Protein AF-A0A819H8A2-F1 (afdb_monomer)

Mean predicted aligned error: 10.06 Å

pLDDT: mean 72.21, std 18.1, range [33.22, 92.5]

Structure (mmCIF, N/CA/C/O backbone):
data_AF-A0A819H8A2-F1
#
_entry.id   AF-A0A819H8A2-F1
#
loop_
_atom_site.group_PDB
_atom_site.id
_atom_site.type_symbol
_atom_site.label_atom_id
_atom_site.label_alt_id
_atom_site.label_comp_id
_atom_site.label_asym_id
_atom_site.label_entity_id
_atom_site.label_seq_id
_atom_site.pdbx_PDB_ins_code
_atom_site.Cartn_x
_atom_site.Cartn_y
_atom_site.Cartn_z
_atom_site.occupancy
_atom_site.B_iso_or_equiv
_atom_site.auth_seq_id
_atom_site.auth_comp_id
_atom_site.auth_asym_id
_atom_site.auth_atom_id
_atom_site.pdbx_PDB_model_num
ATOM 1 N N . MET A 1 1 ? -18.952 3.437 -13.872 1.00 36.19 1 MET A N 1
ATOM 2 C CA . MET A 1 1 ? -19.061 2.165 -13.128 1.00 36.19 1 MET A CA 1
ATOM 3 C C . MET A 1 1 ? -18.105 2.301 -11.954 1.00 36.19 1 MET A C 1
ATOM 5 O O . MET A 1 1 ? -17.001 2.758 -12.198 1.00 36.19 1 MET A O 1
ATOM 9 N N . LEU A 1 2 ? -18.530 2.091 -10.704 1.00 39.44 2 LEU A N 1
ATOM 10 C CA . LEU A 1 2 ? -17.626 2.246 -9.553 1.00 39.44 2 LEU A CA 1
ATOM 11 C C . LEU A 1 2 ? -16.618 1.093 -9.588 1.00 39.44 2 LEU A C 1
ATOM 13 O O . LEU A 1 2 ? -16.990 -0.062 -9.397 1.00 39.44 2 LEU A O 1
ATOM 17 N N . SER A 1 3 ? -15.374 1.399 -9.935 1.00 50.72 3 SER A N 1
ATOM 18 C CA . SER A 1 3 ? -14.307 0.417 -10.092 1.00 50.72 3 SER A CA 1
ATOM 19 C C . SER A 1 3 ? -13.826 -0.006 -8.700 1.00 50.72 3 SER A C 1
ATOM 21 O O . SER A 1 3 ? -13.261 0.792 -7.955 1.00 50.72 3 SER A O 1
ATOM 23 N N . TYR A 1 4 ? -14.117 -1.249 -8.312 1.00 59.97 4 TYR A N 1
ATOM 24 C CA . TYR A 1 4 ? -13.691 -1.808 -7.028 1.00 59.97 4 TYR A CA 1
ATOM 25 C C . TYR A 1 4 ? -12.221 -2.237 -7.101 1.00 59.97 4 TYR A C 1
ATOM 27 O O . TYR A 1 4 ? -11.850 -3.059 -7.938 1.00 59.97 4 TYR A O 1
ATOM 35 N N . SER A 1 5 ? -11.391 -1.718 -6.200 1.00 68.69 5 SER A N 1
ATOM 36 C CA . SER A 1 5 ? -10.002 -2.129 -6.036 1.00 68.69 5 SER A CA 1
ATOM 37 C C . SER A 1 5 ? -9.934 -3.543 -5.471 1.00 68.69 5 SER A C 1
ATOM 39 O O . SER A 1 5 ? -10.601 -3.882 -4.487 1.00 68.69 5 SER A O 1
ATOM 41 N N . ARG A 1 6 ? -9.085 -4.368 -6.084 1.00 80.94 6 ARG A N 1
ATOM 42 C CA . ARG A 1 6 ? -8.766 -5.717 -5.597 1.00 80.94 6 ARG A CA 1
ATOM 43 C C . ARG A 1 6 ? -7.680 -5.711 -4.525 1.00 80.94 6 ARG A C 1
ATOM 45 O O . ARG A 1 6 ? -7.508 -6.724 -3.853 1.00 80.94 6 ARG A O 1
ATOM 52 N N . SER A 1 7 ? -6.986 -4.588 -4.358 1.00 82.81 7 SER A N 1
ATOM 53 C CA . SER A 1 7 ? -5.939 -4.443 -3.359 1.00 82.81 7 SER A CA 1
ATOM 54 C C . SER A 1 7 ? -6.514 -4.316 -1.960 1.00 82.81 7 SER A C 1
ATOM 56 O O . SER A 1 7 ? -7.534 -3.658 -1.733 1.00 82.81 7 SER A O 1
ATOM 58 N N . THR A 1 8 ? -5.840 -4.959 -1.016 1.00 88.19 8 THR A N 1
ATOM 59 C CA . THR A 1 8 ? -6.306 -5.116 0.358 1.00 88.19 8 THR A CA 1
ATOM 60 C C . THR A 1 8 ? -5.300 -4.604 1.375 1.00 88.19 8 THR A C 1
ATOM 62 O O . THR A 1 8 ? -4.091 -4.695 1.180 1.00 88.19 8 THR A O 1
ATOM 65 N N . VAL A 1 9 ? -5.806 -4.116 2.502 1.00 89.75 9 VAL A N 1
ATOM 66 C CA . VAL A 1 9 ? -5.025 -3.820 3.710 1.00 89.75 9 VAL A CA 1
ATOM 67 C C . VAL A 1 9 ? -5.441 -4.768 4.825 1.00 89.75 9 VAL A C 1
ATOM 69 O O . VAL A 1 9 ? -6.516 -5.366 4.770 1.00 89.75 9 VAL A O 1
ATOM 72 N N . VAL A 1 10 ? -4.627 -4.857 5.872 1.00 92.00 10 VAL A N 1
ATOM 73 C CA . VAL A 1 10 ? -5.008 -5.513 7.129 1.00 92.00 10 VAL A CA 1
ATOM 74 C C . VAL A 1 10 ? -5.401 -4.438 8.138 1.00 92.00 10 VAL A C 1
ATOM 76 O O . VAL A 1 10 ? -4.590 -3.562 8.436 1.00 92.00 10 VAL A O 1
ATOM 79 N N . THR A 1 11 ? -6.629 -4.488 8.651 1.00 91.12 11 THR A N 1
ATOM 80 C CA . THR A 1 11 ? -7.107 -3.579 9.704 1.00 91.12 11 THR A CA 1
ATOM 81 C C . THR A 1 11 ? -6.665 -4.050 11.090 1.00 91.12 11 THR A C 1
ATOM 83 O O . THR A 1 11 ? -6.255 -5.198 11.258 1.00 91.12 11 THR A O 1
ATOM 86 N N . GLU A 1 12 ? -6.771 -3.193 12.108 1.00 92.50 12 GLU A N 1
ATOM 87 C CA . GLU A 1 12 ? -6.391 -3.519 13.496 1.00 92.50 12 GLU A CA 1
ATOM 88 C C . GLU A 1 12 ? -7.106 -4.737 14.094 1.00 92.50 12 GLU A C 1
ATOM 90 O O . GLU A 1 12 ? -6.556 -5.414 14.959 1.00 92.50 12 GLU A O 1
ATOM 95 N N . ASN A 1 13 ? -8.283 -5.077 13.566 1.00 89.75 13 ASN A N 1
ATOM 96 C CA . ASN A 1 13 ? -9.035 -6.274 13.943 1.00 89.75 13 ASN A CA 1
ATOM 97 C C . ASN A 1 13 ? -8.547 -7.545 13.217 1.00 89.75 13 ASN A C 1
ATOM 99 O O . ASN A 1 13 ? -9.178 -8.596 13.312 1.00 89.75 13 ASN A O 1
ATOM 103 N N . GLY A 1 14 ? -7.460 -7.456 12.444 1.00 86.00 14 GLY A N 1
ATOM 104 C CA . GLY A 1 14 ? -6.911 -8.547 11.636 1.00 86.00 14 GLY A CA 1
ATOM 105 C C . GLY A 1 14 ? -7.699 -8.843 10.356 1.00 86.00 14 GLY A C 1
ATOM 106 O O . GLY A 1 14 ? -7.414 -9.827 9.672 1.00 86.00 14 GLY A O 1
ATOM 107 N N . VAL A 1 15 ? -8.688 -8.013 10.010 1.00 90.69 15 VAL A N 1
ATOM 108 C CA . VAL A 1 15 ? -9.536 -8.213 8.829 1.00 90.69 15 VAL A CA 1
ATOM 109 C C . VAL A 1 15 ? -8.823 -7.686 7.589 1.00 90.69 15 VAL A C 1
ATOM 111 O O . VAL A 1 15 ? -8.335 -6.556 7.575 1.00 90.69 15 VAL A O 1
ATOM 114 N N . LYS A 1 16 ? -8.802 -8.486 6.519 1.00 90.56 16 LYS A N 1
ATOM 115 C CA . LYS A 1 16 ? -8.404 -8.002 5.195 1.00 90.56 16 LYS A CA 1
ATOM 116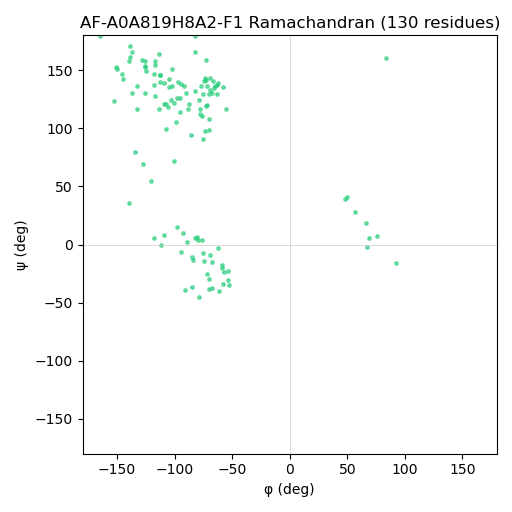 C C . LYS A 1 16 ? -9.554 -7.223 4.565 1.00 90.56 16 LYS A C 1
ATOM 118 O O . LYS A 1 16 ? -10.606 -7.803 4.304 1.00 90.56 16 LYS A O 1
ATOM 123 N N . LYS A 1 17 ? -9.355 -5.929 4.317 1.00 87.19 17 LYS A N 1
ATOM 124 C CA . LYS A 1 17 ? -10.358 -5.034 3.719 1.00 87.19 17 LYS A CA 1
ATOM 125 C C . LYS A 1 17 ? -9.842 -4.500 2.386 1.00 87.19 17 LYS A C 1
ATOM 127 O O . LYS A 1 17 ? -8.668 -4.153 2.288 1.00 87.19 17 LYS A O 1
ATOM 132 N N . SER A 1 18 ? -10.697 -4.450 1.364 1.00 85.50 18 SER A N 1
ATOM 133 C CA . SER A 1 18 ? -10.348 -3.809 0.086 1.00 85.50 18 SER A CA 1
ATOM 134 C C . SER A 1 18 ? -10.234 -2.298 0.270 1.00 85.50 18 SER A C 1
ATOM 136 O O . SER A 1 18 ? -11.032 -1.710 1.004 1.00 85.50 18 SER A O 1
ATOM 138 N N . LEU A 1 19 ? -9.281 -1.678 -0.433 1.00 79.81 19 LEU A N 1
ATOM 139 C CA . LEU A 1 19 ? -9.082 -0.225 -0.428 1.00 79.81 19 LEU A CA 1
ATOM 140 C C . LEU A 1 19 ? -10.362 0.552 -0.770 1.00 79.81 19 LEU A C 1
ATOM 142 O O . LEU A 1 19 ? -10.560 1.642 -0.247 1.00 79.81 19 LEU A O 1
ATOM 146 N N . SER A 1 20 ? -11.258 -0.019 -1.583 1.00 75.38 20 SER A N 1
ATOM 147 C CA . SER A 1 20 ? -12.531 0.615 -1.954 1.00 75.38 20 SER A CA 1
ATOM 148 C C . SER A 1 20 ? -13.528 0.768 -0.814 1.00 75.38 20 SER A C 1
ATOM 150 O O . SER A 1 20 ? -14.501 1.499 -0.970 1.00 75.38 20 SER A O 1
ATOM 152 N N . TYR A 1 21 ? -13.315 0.063 0.293 1.00 82.88 21 TYR A N 1
ATOM 153 C CA . TYR A 1 21 ? -14.219 0.062 1.437 1.00 82.88 21 TYR A CA 1
ATOM 154 C C . TYR A 1 21 ? -13.559 0.596 2.705 1.00 82.88 21 TYR A C 1
ATOM 156 O O . TYR A 1 21 ? -14.161 0.488 3.764 1.00 82.88 21 TYR A O 1
ATOM 164 N N . ILE A 1 22 ? -12.325 1.100 2.644 1.00 82.56 22 ILE A N 1
ATOM 165 C CA . ILE A 1 22 ? -11.658 1.672 3.818 1.00 82.56 22 ILE A CA 1
ATOM 166 C C . ILE A 1 22 ? -12.208 3.065 4.097 1.00 82.56 22 ILE A C 1
ATOM 168 O O . ILE A 1 22 ? -12.316 3.883 3.185 1.00 82.56 22 ILE A O 1
ATOM 172 N N . ASP A 1 23 ? -12.469 3.337 5.372 1.00 82.00 23 ASP A N 1
ATOM 173 C CA . ASP A 1 23 ? -12.928 4.640 5.841 1.00 82.00 23 ASP A CA 1
ATOM 174 C C . ASP A 1 23 ? -11.779 5.436 6.484 1.00 82.00 23 ASP A C 1
ATOM 176 O O . ASP A 1 23 ? -10.845 4.872 7.065 1.00 82.00 23 ASP A O 1
ATOM 180 N N . ILE A 1 24 ? -11.852 6.769 6.406 1.00 76.94 24 ILE A N 1
ATOM 181 C CA . ILE A 1 24 ? -10.963 7.660 7.168 1.00 76.94 24 ILE A CA 1
ATOM 182 C C . ILE A 1 24 ? -11.127 7.350 8.664 1.00 76.94 24 ILE A C 1
ATOM 184 O O . ILE A 1 24 ? -12.238 7.180 9.165 1.00 76.94 24 ILE A O 1
ATOM 188 N N . GLY A 1 25 ? -10.007 7.266 9.375 1.00 80.56 25 GLY A N 1
ATOM 189 C CA . GLY A 1 25 ? -9.922 6.867 10.776 1.00 80.56 25 GLY A CA 1
ATOM 190 C C . GLY A 1 25 ? -9.692 5.369 10.990 1.00 80.56 25 GLY A C 1
ATOM 191 O O . GLY A 1 25 ? -9.260 4.989 12.080 1.00 80.56 25 GLY A O 1
ATOM 192 N N . GLU A 1 26 ? -9.900 4.509 9.983 1.00 88.31 26 GLU A N 1
ATOM 193 C CA . GLU A 1 26 ? -9.621 3.076 10.131 1.00 88.31 26 GLU A CA 1
ATOM 194 C C . GLU A 1 26 ? -8.129 2.803 10.283 1.00 88.31 26 GLU A C 1
ATOM 196 O O . GLU A 1 26 ? -7.301 3.254 9.494 1.00 88.31 26 GLU A O 1
ATOM 201 N N . ARG A 1 27 ? -7.774 2.012 11.294 1.00 91.19 27 ARG A N 1
ATOM 202 C CA . ARG A 1 27 ? -6.383 1.703 11.621 1.00 91.19 27 ARG A CA 1
ATOM 203 C C . ARG A 1 27 ? -5.905 0.499 10.826 1.00 91.19 27 ARG A C 1
ATOM 205 O O . ARG A 1 27 ? -6.464 -0.590 10.943 1.00 91.19 27 ARG A O 1
ATOM 212 N N . VAL A 1 28 ? -4.855 0.699 10.034 1.00 90.50 28 VAL A N 1
ATOM 213 C CA . VAL A 1 28 ? -4.283 -0.304 9.126 1.00 90.50 28 VAL A CA 1
ATOM 214 C C . VAL A 1 28 ? -2.856 -0.658 9.519 1.00 90.50 28 VAL A C 1
ATOM 216 O O . VAL A 1 28 ? -2.169 0.124 10.177 1.00 90.50 28 VAL A O 1
ATOM 219 N N . LEU A 1 29 ? -2.427 -1.860 9.144 1.00 89.69 29 LEU A N 1
ATOM 220 C CA . LEU A 1 29 ? -1.095 -2.372 9.434 1.00 89.69 29 LEU A CA 1
ATOM 221 C C . LEU A 1 29 ? -0.033 -1.630 8.611 1.00 89.69 29 LEU A C 1
ATOM 223 O O . LEU A 1 29 ? -0.126 -1.541 7.384 1.00 89.69 29 LEU A O 1
ATOM 227 N N . VAL A 1 30 ? 1.006 -1.148 9.288 1.00 87.06 30 VAL A N 1
ATOM 228 C CA . VAL A 1 30 ? 2.146 -0.449 8.681 1.00 87.06 30 VAL A CA 1
ATOM 229 C C . VAL A 1 30 ? 3.465 -0.882 9.324 1.00 87.06 30 VAL A C 1
ATOM 231 O O . VAL A 1 30 ? 3.477 -1.550 10.361 1.00 87.06 30 VAL A O 1
ATOM 234 N N . ILE A 1 31 ? 4.585 -0.463 8.729 1.00 81.75 31 ILE A N 1
ATOM 235 C CA . ILE A 1 31 ? 5.922 -0.587 9.320 1.00 81.75 31 ILE A CA 1
ATOM 236 C C . ILE A 1 31 ? 6.400 0.811 9.715 1.00 81.75 31 ILE A C 1
ATOM 238 O O . ILE A 1 31 ? 6.498 1.701 8.873 1.00 81.75 31 ILE A O 1
ATOM 242 N N . ASN A 1 32 ? 6.699 1.016 10.997 1.00 80.56 32 ASN A N 1
ATOM 243 C CA . ASN A 1 32 ? 7.182 2.306 11.488 1.00 80.56 32 ASN A CA 1
ATOM 244 C C . ASN A 1 32 ? 8.697 2.498 11.267 1.00 80.56 32 ASN A C 1
ATOM 246 O O . ASN A 1 32 ? 9.405 1.604 10.800 1.00 80.56 32 ASN A O 1
ATOM 250 N N . LYS A 1 33 ? 9.217 3.662 11.680 1.00 73.00 33 LYS A N 1
ATOM 251 C CA . LYS A 1 33 ? 10.646 4.026 11.579 1.00 73.00 33 LYS A CA 1
ATOM 252 C C . LYS A 1 33 ? 11.591 3.061 12.317 1.00 73.00 33 LYS A C 1
ATOM 254 O O . LYS A 1 33 ? 12.771 2.996 11.992 1.00 73.00 33 LYS A O 1
ATOM 259 N N . GLU A 1 34 ? 11.081 2.287 13.273 1.00 80.88 34 GLU A N 1
ATOM 260 C CA . GLU A 1 34 ? 11.832 1.277 14.030 1.00 80.88 34 GLU A CA 1
ATOM 261 C C . GLU A 1 34 ? 11.753 -0.129 13.399 1.00 80.88 34 GLU A C 1
ATOM 263 O O . GLU A 1 34 ? 12.162 -1.103 14.026 1.00 80.88 34 GLU A O 1
ATOM 268 N N . ASN A 1 35 ? 11.213 -0.260 12.178 1.00 78.69 35 ASN A N 1
ATOM 269 C CA . ASN A 1 35 ? 10.877 -1.536 11.529 1.00 78.69 35 ASN A CA 1
ATOM 270 C C . ASN A 1 35 ? 9.907 -2.417 12.341 1.00 78.69 35 ASN A C 1
ATOM 272 O O . ASN A 1 35 ? 9.918 -3.641 12.214 1.00 78.69 35 ASN A O 1
ATOM 276 N N . LYS A 1 36 ? 9.050 -1.816 13.171 1.00 84.62 36 LYS A N 1
ATOM 277 C CA . LYS A 1 36 ? 8.017 -2.539 13.919 1.00 84.62 36 LYS A CA 1
ATOM 278 C C . LYS A 1 36 ? 6.683 -2.471 13.192 1.00 84.62 36 LYS A C 1
ATOM 280 O O . LYS A 1 36 ? 6.298 -1.417 12.684 1.00 84.62 36 LYS A O 1
ATOM 285 N N . LEU A 1 37 ? 5.974 -3.596 13.197 1.00 88.44 37 LEU A N 1
ATOM 286 C CA . LEU A 1 37 ? 4.589 -3.671 12.751 1.00 88.44 37 LEU A CA 1
ATOM 287 C C . LEU A 1 37 ? 3.689 -2.978 13.773 1.00 88.44 37 LEU A C 1
ATOM 289 O O . LEU A 1 37 ? 3.657 -3.372 14.939 1.00 88.44 37 LEU A O 1
ATOM 293 N N . ILE A 1 38 ? 2.976 -1.946 13.334 1.00 91.00 38 ILE A N 1
ATOM 294 C CA . ILE A 1 38 ? 2.028 -1.193 14.161 1.00 91.00 38 ILE A CA 1
ATOM 295 C C . ILE A 1 38 ? 0.749 -0.899 13.375 1.00 91.00 38 ILE A C 1
ATOM 297 O O . ILE A 1 38 ? 0.725 -1.019 12.151 1.00 91.00 38 ILE A O 1
ATOM 301 N N . TYR A 1 39 ? -0.305 -0.496 14.085 1.00 91.19 39 TYR A N 1
ATOM 302 C CA . TYR A 1 39 ? -1.556 -0.038 13.484 1.00 91.19 39 TYR A CA 1
ATOM 303 C C . TYR A 1 39 ? -1.700 1.476 13.566 1.00 91.19 39 TYR A C 1
ATOM 305 O O . TYR A 1 39 ? -1.339 2.109 14.563 1.00 91.19 39 TYR A O 1
ATOM 313 N N . GLU A 1 40 ? -2.254 2.045 12.508 1.00 87.94 40 GLU A N 1
ATOM 314 C CA . GLU A 1 40 ? -2.085 3.449 12.180 1.00 87.94 40 GLU A CA 1
ATOM 315 C C . GLU A 1 40 ? -3.337 3.932 11.379 1.00 87.94 40 GLU A C 1
ATOM 317 O O . GLU A 1 40 ? -3.662 3.290 10.384 1.00 87.94 40 GLU A O 1
ATOM 322 N N . PRO A 1 41 ? -4.092 4.983 11.798 1.00 86.94 41 PRO A N 1
ATOM 323 C CA . PRO A 1 41 ? -5.416 5.352 11.222 1.00 86.94 41 PRO A CA 1
ATOM 324 C C . PRO A 1 41 ? -5.399 6.035 9.843 1.00 86.94 41 PRO A C 1
ATOM 326 O O . PRO A 1 41 ? -4.763 7.047 9.702 1.00 86.94 41 PRO A O 1
ATOM 329 N N . ILE A 1 42 ? -6.133 5.653 8.806 1.00 81.81 42 ILE A N 1
ATOM 330 C CA . ILE A 1 42 ? -6.136 6.459 7.560 1.00 81.81 42 ILE A CA 1
ATOM 331 C C . ILE A 1 42 ? -6.523 7.924 7.848 1.00 81.81 42 ILE A C 1
ATOM 333 O O . ILE A 1 42 ? -7.612 8.175 8.346 1.00 81.81 42 ILE A O 1
ATOM 337 N N . GLU A 1 43 ? -5.620 8.878 7.599 1.00 79.25 43 GLU A N 1
ATOM 338 C CA . GLU A 1 43 ? -5.844 10.292 7.962 1.00 79.25 43 GLU A CA 1
ATOM 339 C C . GLU A 1 43 ? -6.640 11.013 6.876 1.00 79.25 43 GLU A C 1
ATOM 341 O O . GLU A 1 43 ? -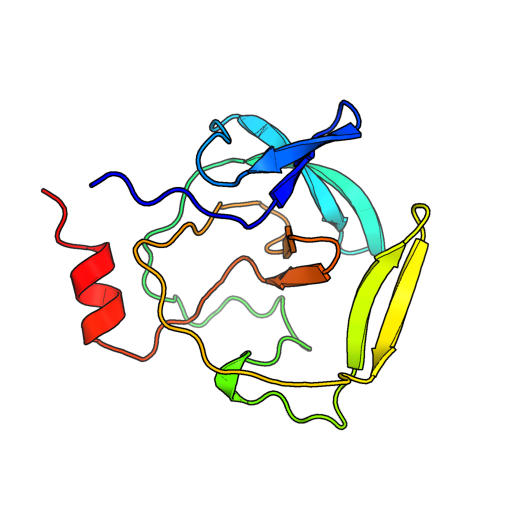7.466 11.870 7.163 1.00 79.25 43 GLU A O 1
ATOM 346 N N . ASP A 1 44 ? -6.380 10.657 5.619 1.00 68.12 44 ASP A N 1
ATOM 347 C CA . ASP A 1 44 ? -7.037 11.218 4.443 1.00 68.12 44 ASP A CA 1
ATOM 348 C C . ASP A 1 44 ? -6.767 10.311 3.229 1.00 68.12 44 ASP A C 1
ATOM 350 O O . ASP A 1 44 ? -6.025 9.334 3.331 1.00 68.12 44 ASP A O 1
ATOM 354 N N . PHE A 1 45 ? -7.296 10.642 2.056 1.00 66.88 45 PHE A N 1
ATOM 355 C CA . PHE A 1 45 ? -6.860 10.080 0.779 1.00 66.88 45 PHE A CA 1
ATOM 356 C C . PHE A 1 45 ? -6.218 11.188 -0.059 1.00 66.88 45 PHE A C 1
ATOM 358 O O . PHE A 1 45 ? -6.853 12.172 -0.429 1.00 66.88 45 PHE A O 1
ATOM 365 N N . ILE A 1 46 ? -4.928 11.042 -0.363 1.00 60.34 46 ILE A N 1
ATOM 366 C CA . ILE A 1 46 ? -4.181 12.038 -1.121 1.00 60.34 46 ILE A CA 1
ATOM 367 C C . ILE A 1 46 ? -4.595 12.055 -2.593 1.00 60.34 46 ILE A C 1
ATOM 369 O O . ILE A 1 46 ? -4.591 11.047 -3.302 1.00 60.34 46 ILE A O 1
ATOM 373 N N . HIS A 1 47 ? -4.746 13.279 -3.088 1.00 52.22 47 HIS A N 1
ATOM 374 C CA . HIS A 1 47 ? -4.658 13.664 -4.490 1.00 52.22 47 HIS A CA 1
ATOM 375 C C . HIS A 1 47 ? -3.653 14.825 -4.615 1.00 52.22 47 HIS A C 1
ATOM 377 O O . HIS A 1 47 ? -4.048 15.971 -4.807 1.00 52.22 47 HIS A O 1
ATOM 383 N N . LEU A 1 48 ? -2.345 14.584 -4.413 1.00 39.09 48 LEU A N 1
ATOM 384 C CA . LEU A 1 48 ? -1.364 15.674 -4.276 1.00 39.09 48 LEU A CA 1
ATOM 385 C C . LEU A 1 48 ? -0.087 15.536 -5.102 1.00 39.09 48 LEU A C 1
ATOM 387 O O . LEU A 1 48 ? 0.599 14.517 -5.159 1.00 39.09 48 LEU A O 1
ATOM 391 N N . LYS A 1 49 ? 0.232 16.696 -5.678 1.00 36.16 49 LYS A N 1
ATOM 392 C CA . LYS A 1 49 ? 1.496 17.130 -6.257 1.00 36.16 49 LYS A CA 1
ATOM 393 C C . LYS A 1 49 ? 2.569 17.219 -5.164 1.00 36.16 49 LYS A C 1
ATOM 395 O O . LYS A 1 49 ? 2.335 17.749 -4.084 1.00 36.16 49 LYS A O 1
ATOM 400 N N . ARG A 1 50 ? 3.758 16.717 -5.491 1.00 39.72 50 ARG A N 1
ATOM 401 C CA . ARG A 1 50 ? 4.934 16.605 -4.617 1.00 39.72 50 ARG A CA 1
ATOM 402 C C . ARG A 1 50 ? 5.458 17.966 -4.135 1.00 39.72 50 ARG A C 1
ATOM 404 O O . ARG A 1 50 ? 5.611 18.879 -4.945 1.00 39.72 50 ARG A O 1
ATOM 411 N N . ASN A 1 51 ? 5.846 18.043 -2.861 1.00 34.66 51 ASN A N 1
ATOM 412 C CA . ASN A 1 51 ? 6.812 19.025 -2.365 1.00 34.66 51 ASN A CA 1
ATOM 413 C C . ASN A 1 51 ? 8.172 18.324 -2.184 1.00 34.66 51 ASN A C 1
ATOM 415 O O . ASN A 1 51 ? 8.235 17.174 -1.758 1.00 34.66 51 ASN A O 1
ATOM 419 N N . ALA A 1 52 ? 9.261 18.962 -2.606 1.00 41.00 52 ALA A N 1
ATOM 420 C CA . ALA A 1 52 ? 10.541 18.301 -2.884 1.00 41.00 52 ALA A CA 1
ATOM 421 C C . ALA A 1 52 ? 11.399 17.976 -1.643 1.00 41.00 52 ALA A C 1
ATOM 423 O O . ALA A 1 52 ? 12.502 17.460 -1.806 1.00 41.00 52 ALA A O 1
ATOM 424 N N . ASN A 1 53 ? 10.899 18.239 -0.432 1.00 41.75 53 ASN A N 1
ATOM 425 C CA . ASN A 1 53 ? 11.693 18.213 0.800 1.00 41.75 53 ASN A CA 1
ATOM 426 C C . ASN A 1 53 ? 11.384 17.037 1.751 1.00 41.75 53 ASN A C 1
ATOM 428 O O . ASN A 1 53 ? 11.927 17.020 2.850 1.00 41.75 53 ASN A O 1
ATOM 432 N N . ASP A 1 54 ? 10.568 16.051 1.353 1.00 47.53 54 ASP A N 1
ATOM 433 C CA . ASP A 1 54 ? 10.409 14.807 2.128 1.00 47.53 54 ASP A CA 1
ATOM 434 C C . ASP A 1 54 ? 11.630 13.898 1.936 1.00 47.53 54 ASP A C 1
ATOM 436 O O . ASP A 1 54 ? 11.716 13.079 1.020 1.00 47.53 54 ASP A O 1
ATOM 440 N N . THR A 1 55 ? 12.613 14.071 2.811 1.00 44.59 55 THR A N 1
ATOM 441 C CA . THR A 1 55 ? 13.873 13.317 2.876 1.00 44.59 55 THR A CA 1
ATOM 442 C C . THR A 1 55 ? 13.745 11.949 3.570 1.00 44.59 55 THR A C 1
ATOM 444 O O . THR A 1 55 ? 14.752 11.276 3.783 1.00 44.59 55 THR A O 1
ATOM 447 N N . GLU A 1 56 ? 12.534 11.497 3.925 1.00 49.56 56 GLU A N 1
ATOM 448 C CA . GLU A 1 56 ? 12.321 10.338 4.819 1.00 49.56 56 GLU A CA 1
ATOM 449 C C . GLU A 1 56 ? 12.237 8.959 4.130 1.00 49.56 56 GLU A C 1
ATOM 451 O O . GLU A 1 56 ? 12.088 7.940 4.800 1.00 49.56 56 GLU A O 1
ATOM 456 N N . LEU A 1 57 ? 12.394 8.881 2.805 1.00 51.84 57 LEU A N 1
ATOM 457 C CA . LEU A 1 57 ? 12.279 7.637 2.028 1.00 51.84 57 LEU A CA 1
ATOM 458 C C . LEU A 1 57 ? 13.574 7.310 1.270 1.00 51.84 57 LEU A C 1
ATOM 460 O O . LEU A 1 57 ? 13.570 7.101 0.059 1.00 51.84 57 LEU A O 1
ATOM 464 N N . ASN A 1 58 ? 14.700 7.247 1.982 1.00 44.34 58 ASN A N 1
ATOM 465 C CA . ASN A 1 58 ? 16.029 7.061 1.377 1.00 44.34 58 ASN A CA 1
ATOM 466 C C . ASN A 1 58 ? 16.237 5.730 0.614 1.00 44.34 58 ASN A C 1
ATOM 468 O O . ASN A 1 58 ? 17.289 5.558 0.015 1.00 44.34 58 ASN A O 1
ATOM 472 N N . ASN A 1 59 ? 15.257 4.814 0.587 1.00 56.91 59 ASN A N 1
ATOM 473 C CA . ASN A 1 59 ? 15.316 3.543 -0.154 1.00 56.91 59 ASN A CA 1
ATOM 474 C C . ASN A 1 59 ? 13.982 3.172 -0.839 1.00 56.91 59 ASN A C 1
ATOM 476 O O . ASN A 1 59 ? 13.604 2.002 -0.871 1.00 56.91 59 ASN A O 1
ATOM 480 N N . VAL A 1 60 ? 13.224 4.147 -1.351 1.00 63.41 60 VAL A N 1
ATOM 481 C CA . VAL A 1 60 ? 12.022 3.860 -2.157 1.00 63.41 60 VAL A CA 1
ATOM 482 C C . VAL A 1 60 ? 12.366 3.884 -3.640 1.00 63.41 60 VAL A C 1
ATOM 484 O O . VAL A 1 60 ? 12.899 4.865 -4.158 1.00 63.41 60 VAL A O 1
ATOM 487 N N . ILE A 1 61 ? 12.030 2.797 -4.330 1.00 66.38 61 ILE A N 1
ATOM 488 C CA . ILE A 1 61 ? 12.171 2.664 -5.779 1.00 66.38 61 ILE A CA 1
ATOM 489 C C . ILE A 1 61 ? 10.777 2.789 -6.399 1.00 66.38 61 ILE A C 1
ATOM 491 O O . ILE A 1 61 ? 9.811 2.211 -5.904 1.00 66.38 61 ILE A O 1
ATOM 495 N N . PHE A 1 62 ? 10.657 3.559 -7.484 1.00 74.12 62 PHE A N 1
ATOM 496 C CA . PHE A 1 62 ? 9.413 3.600 -8.255 1.00 74.12 62 PHE A CA 1
ATOM 497 C C . PHE A 1 62 ? 9.119 2.226 -8.845 1.00 74.12 62 PHE A C 1
ATOM 499 O O . PHE A 1 62 ? 10.007 1.631 -9.447 1.00 74.12 62 PHE A O 1
ATOM 506 N N . ALA A 1 63 ? 7.862 1.782 -8.783 1.00 77.25 63 ALA A N 1
ATOM 507 C CA . ALA A 1 63 ? 7.447 0.513 -9.383 1.00 77.25 63 ALA A CA 1
ATOM 508 C C . ALA A 1 63 ? 7.851 0.396 -10.869 1.00 77.25 63 ALA A C 1
ATOM 510 O O . ALA A 1 63 ? 8.267 -0.666 -11.313 1.00 77.25 63 ALA A O 1
ATOM 511 N N . SER A 1 64 ? 7.836 1.508 -11.618 1.00 74.56 64 SER A N 1
ATOM 512 C CA . SER A 1 64 ? 8.263 1.559 -13.027 1.00 74.56 64 SER A CA 1
ATOM 513 C C . SER A 1 64 ? 9.769 1.381 -13.262 1.00 74.56 64 SER A C 1
ATOM 515 O O . SER A 1 64 ? 10.196 1.300 -14.410 1.00 74.56 64 SER A O 1
ATOM 517 N N . ARG A 1 65 ? 10.579 1.378 -12.200 1.00 77.56 65 ARG A N 1
ATOM 518 C CA . ARG A 1 65 ? 12.034 1.176 -12.239 1.00 77.56 65 ARG A CA 1
ATOM 519 C C . ARG A 1 65 ? 12.461 -0.150 -11.611 1.00 77.56 65 ARG A C 1
ATOM 521 O O . ARG A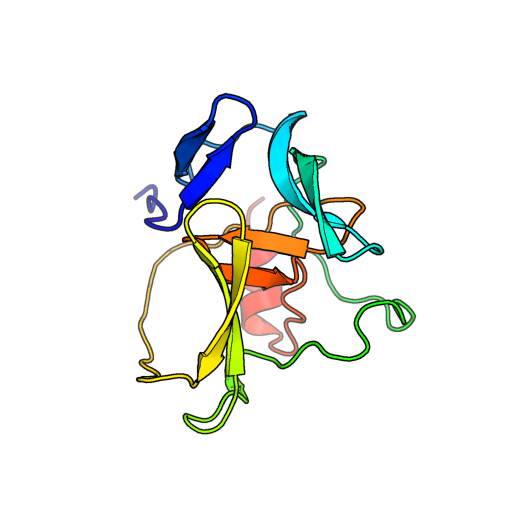 1 65 ? 13.662 -0.403 -11.555 1.00 77.56 65 ARG A O 1
ATOM 528 N N . LEU A 1 66 ? 11.510 -0.945 -11.118 1.00 82.06 66 LEU A N 1
ATOM 529 C CA . LEU A 1 66 ? 11.808 -2.255 -10.558 1.00 82.06 66 LEU A CA 1
ATOM 530 C C . LEU A 1 66 ? 12.312 -3.197 -11.652 1.00 82.06 66 LEU A C 1
ATOM 532 O O . LEU A 1 66 ? 11.791 -3.219 -12.767 1.00 82.06 66 LEU A O 1
ATOM 536 N N . HIS A 1 67 ? 13.299 -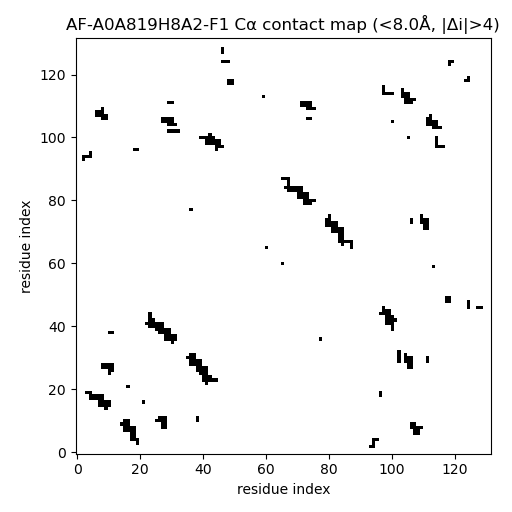4.002 -11.290 1.00 81.56 67 HIS A N 1
ATOM 537 C CA . HIS A 1 67 ? 13.808 -5.119 -12.068 1.0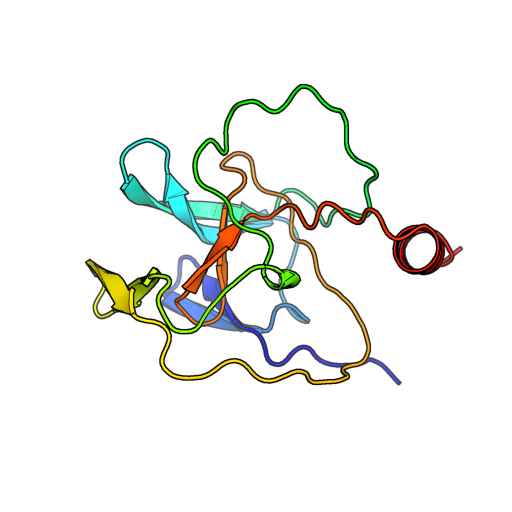0 81.56 67 HIS A CA 1
ATOM 538 C C . HIS A 1 67 ? 13.571 -6.422 -11.309 1.00 81.56 67 HIS A C 1
ATOM 540 O O . HIS A 1 67 ? 13.463 -6.439 -10.087 1.00 81.56 67 HIS A O 1
ATOM 546 N N . SER A 1 68 ? 13.551 -7.549 -12.020 1.00 81.94 68 SER A N 1
ATOM 547 C CA . SER A 1 68 ? 13.429 -8.874 -11.395 1.00 81.94 68 SER A CA 1
ATOM 548 C C . SER A 1 68 ? 14.554 -9.188 -10.401 1.00 81.94 68 SER A C 1
ATOM 550 O O . SER A 1 68 ? 14.414 -10.096 -9.594 1.00 81.94 68 SER A O 1
ATOM 552 N N . ASP A 1 69 ? 15.675 -8.464 -10.451 1.00 82.06 69 ASP A N 1
ATOM 553 C CA . ASP A 1 69 ? 16.777 -8.621 -9.499 1.00 82.06 69 ASP A CA 1
ATOM 554 C C . ASP A 1 69 ? 16.611 -7.828 -8.196 1.00 82.06 69 ASP A C 1
ATOM 556 O O . ASP A 1 69 ? 17.329 -8.081 -7.222 1.00 82.06 69 ASP A O 1
ATOM 560 N N . ASP A 1 70 ? 15.629 -6.930 -8.143 1.00 85.56 70 ASP A N 1
ATOM 561 C CA . ASP A 1 70 ? 15.313 -6.184 -6.935 1.00 85.56 70 ASP A CA 1
ATOM 562 C C . ASP A 1 70 ? 14.630 -7.075 -5.893 1.00 85.56 70 ASP A C 1
ATOM 564 O O . ASP A 1 70 ? 14.052 -8.126 -6.190 1.00 85.56 70 ASP A O 1
ATOM 568 N N . HIS A 1 71 ? 14.701 -6.631 -4.640 1.00 86.38 71 HIS A N 1
ATOM 569 C CA . HIS A 1 71 ? 14.050 -7.290 -3.515 1.00 86.38 71 HIS A CA 1
ATOM 570 C C . HIS A 1 71 ? 12.934 -6.408 -2.965 1.00 86.38 71 HIS A C 1
ATOM 572 O O . HIS A 1 71 ? 13.093 -5.193 -2.829 1.00 86.38 71 HIS A O 1
ATOM 578 N N . ILE A 1 72 ? 11.820 -7.032 -2.599 1.00 88.56 72 ILE A N 1
ATOM 579 C CA . ILE A 1 72 ? 10.672 -6.376 -1.980 1.00 88.56 72 ILE A CA 1
ATOM 580 C C . ILE A 1 72 ? 10.510 -6.850 -0.541 1.00 88.56 72 ILE A C 1
ATOM 582 O O . ILE A 1 72 ? 10.780 -8.006 -0.210 1.00 88.56 72 ILE A O 1
ATOM 586 N N . LYS A 1 73 ? 10.057 -5.941 0.324 1.00 88.00 73 LYS A N 1
ATOM 587 C CA . LYS A 1 73 ? 9.664 -6.283 1.691 1.00 88.00 73 LYS A CA 1
ATOM 588 C C . LYS A 1 73 ? 8.186 -6.647 1.717 1.00 88.00 73 LYS A C 1
ATOM 590 O O . LYS A 1 73 ? 7.359 -5.874 1.237 1.00 88.00 73 LYS A O 1
ATOM 595 N N . TYR A 1 74 ? 7.848 -7.775 2.322 1.00 90.12 74 TYR A N 1
ATOM 596 C CA . TYR A 1 74 ? 6.466 -8.192 2.541 1.00 90.12 74 TYR A CA 1
ATOM 597 C C . TYR A 1 74 ? 6.289 -8.802 3.931 1.00 90.12 74 TYR A C 1
ATOM 599 O O . TYR A 1 74 ? 7.253 -9.178 4.592 1.00 90.12 74 TYR A O 1
ATOM 607 N N . VAL A 1 75 ? 5.045 -8.874 4.393 1.00 89.38 75 VAL A N 1
ATOM 608 C CA . VAL A 1 75 ? 4.675 -9.417 5.696 1.00 89.38 75 VAL A CA 1
ATOM 609 C C . VAL A 1 75 ? 4.086 -10.811 5.534 1.00 89.38 75 VAL A C 1
ATOM 611 O O . VAL A 1 75 ? 3.082 -11.011 4.844 1.00 89.38 75 VAL A O 1
ATOM 614 N N . TYR A 1 76 ? 4.667 -11.784 6.229 1.00 90.94 76 TYR A N 1
ATOM 615 C CA . TYR A 1 76 ? 4.170 -13.155 6.290 1.00 90.94 76 TYR A CA 1
ATOM 616 C C . TYR A 1 76 ? 4.254 -13.671 7.719 1.00 90.94 76 TYR A C 1
ATOM 618 O O . TYR A 1 76 ? 5.282 -13.527 8.365 1.00 90.94 76 TYR A O 1
ATOM 626 N N . LYS A 1 77 ? 3.155 -14.242 8.233 1.00 88.88 77 LYS A N 1
ATOM 627 C CA . LYS A 1 77 ? 3.053 -14.699 9.634 1.00 88.88 77 LYS A CA 1
ATOM 628 C C . LYS A 1 77 ? 3.542 -13.652 10.652 1.00 88.88 77 LYS A C 1
ATOM 630 O O . LYS A 1 77 ? 4.140 -13.997 11.662 1.00 88.88 77 LYS A O 1
ATOM 635 N N . ASN A 1 78 ? 3.233 -12.379 10.387 1.00 84.25 78 ASN A N 1
ATOM 636 C CA . ASN A 1 78 ? 3.610 -11.240 11.228 1.00 84.25 78 ASN A CA 1
ATOM 637 C C . ASN A 1 78 ? 5.126 -10.963 11.305 1.00 84.25 78 ASN A C 1
ATOM 639 O O . ASN A 1 78 ? 5.579 -10.252 12.197 1.00 84.25 78 ASN A O 1
ATOM 643 N N . GLU A 1 79 ? 5.895 -11.488 10.352 1.00 86.88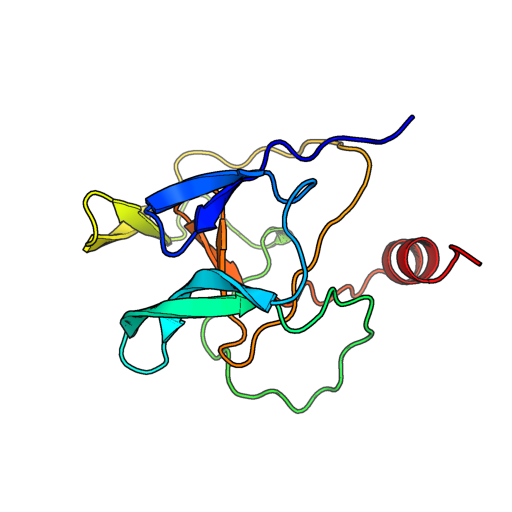 79 GLU A N 1
ATOM 644 C CA . GLU A 1 79 ? 7.317 -11.207 10.167 1.00 86.88 79 GLU A CA 1
ATOM 645 C C . GLU A 1 79 ? 7.540 -10.433 8.868 1.00 86.88 79 GLU A C 1
ATOM 647 O O . GLU A 1 79 ? 6.827 -10.632 7.880 1.00 86.88 79 GLU A O 1
ATOM 652 N N . ILE A 1 80 ? 8.533 -9.542 8.872 1.00 87.81 80 ILE A N 1
ATOM 653 C CA . ILE A 1 80 ? 8.947 -8.781 7.692 1.00 87.81 80 ILE A CA 1
ATOM 654 C C . ILE A 1 80 ? 9.997 -9.607 6.952 1.00 87.81 80 ILE A C 1
ATOM 656 O O . ILE A 1 80 ? 11.086 -9.842 7.472 1.00 87.81 80 ILE A O 1
ATOM 660 N N . ILE A 1 81 ? 9.679 -10.011 5.728 1.00 90.94 81 ILE A N 1
ATOM 661 C CA . ILE A 1 81 ? 10.551 -10.796 4.857 1.00 90.94 81 ILE A CA 1
ATOM 662 C C . ILE A 1 81 ? 11.027 -9.916 3.704 1.00 90.94 81 ILE A C 1
ATOM 664 O O . ILE A 1 81 ? 10.251 -9.142 3.148 1.00 90.94 81 ILE A O 1
ATOM 668 N N . LEU A 1 82 ? 12.305 -10.039 3.348 1.00 89.62 82 LEU A N 1
ATOM 669 C CA . LEU A 1 82 ? 12.893 -9.466 2.141 1.00 89.62 82 LEU A CA 1
ATOM 670 C C . LEU A 1 82 ? 13.122 -10.604 1.139 1.00 89.62 82 LEU A C 1
ATOM 672 O O . LEU A 1 82 ? 13.888 -11.516 1.441 1.00 89.62 82 LEU A O 1
ATOM 676 N N . ASP A 1 83 ? 12.477 -10.558 -0.025 1.00 89.75 83 ASP A N 1
ATOM 677 C CA . ASP A 1 83 ? 12.642 -11.580 -1.070 1.00 89.75 83 ASP A CA 1
ATOM 678 C C . ASP A 1 83 ? 12.703 -10.951 -2.464 1.00 89.75 83 ASP A C 1
ATOM 680 O O . ASP A 1 83 ? 12.264 -9.820 -2.682 1.00 89.75 83 ASP A O 1
ATOM 684 N N . LYS A 1 84 ? 13.287 -11.691 -3.402 1.00 88.50 84 LYS A N 1
ATOM 685 C CA . LYS A 1 84 ? 13.523 -11.279 -4.781 1.00 88.50 84 LYS A CA 1
ATOM 686 C C . LYS A 1 84 ? 12.223 -11.249 -5.588 1.00 88.50 84 LYS A C 1
ATOM 688 O O . LYS A 1 84 ? 11.382 -12.145 -5.477 1.00 88.50 84 LYS A O 1
ATOM 693 N N . ILE A 1 85 ? 12.087 -10.260 -6.468 1.00 88.06 85 ILE A N 1
ATOM 694 C CA . ILE A 1 85 ? 10.970 -10.187 -7.412 1.00 88.06 85 ILE A CA 1
ATOM 695 C C . ILE A 1 85 ? 11.009 -11.383 -8.375 1.00 88.06 85 ILE A C 1
ATOM 697 O O . ILE A 1 85 ? 12.019 -11.683 -9.005 1.00 88.06 85 ILE A O 1
ATOM 701 N N . ARG A 1 86 ? 9.875 -12.077 -8.509 1.00 90.44 86 ARG A N 1
ATOM 702 C CA . ARG A 1 86 ? 9.737 -13.234 -9.413 1.00 90.44 86 ARG A CA 1
ATOM 703 C C . ARG A 1 86 ? 9.262 -12.840 -10.805 1.00 90.44 86 ARG A C 1
ATOM 705 O O . ARG A 1 86 ? 9.725 -13.419 -11.781 1.00 90.44 86 ARG A O 1
ATOM 712 N N . ASN A 1 87 ? 8.331 -11.894 -10.880 1.00 89.62 87 ASN A N 1
ATOM 713 C CA . ASN A 1 87 ? 7.751 -11.417 -12.127 1.00 89.62 87 ASN A CA 1
ATOM 714 C C . ASN A 1 87 ? 7.304 -9.955 -11.998 1.00 89.62 87 ASN A C 1
ATOM 716 O O . ASN A 1 87 ? 6.957 -9.518 -10.899 1.00 89.62 87 ASN A O 1
ATOM 720 N N . ILE A 1 88 ? 7.296 -9.229 -13.117 1.00 87.44 88 ILE A N 1
ATOM 721 C CA . ILE A 1 88 ? 6.771 -7.864 -13.223 1.00 87.44 88 ILE A CA 1
ATOM 722 C C . ILE A 1 88 ? 5.872 -7.807 -14.456 1.00 87.44 88 ILE A C 1
ATOM 724 O O . ILE A 1 88 ? 6.355 -7.949 -15.576 1.00 87.44 88 ILE A O 1
ATOM 728 N N . ASP A 1 89 ? 4.584 -7.549 -14.240 1.00 87.62 89 ASP A N 1
ATOM 729 C CA . ASP A 1 89 ? 3.587 -7.414 -15.301 1.00 87.62 89 ASP A CA 1
ATOM 730 C C . ASP A 1 89 ? 2.989 -6.003 -15.304 1.00 87.62 89 ASP A C 1
ATOM 732 O O . ASP A 1 89 ? 2.795 -5.386 -14.254 1.00 87.62 89 ASP A O 1
ATOM 736 N N . LEU A 1 90 ? 2.647 -5.503 -16.493 1.00 83.44 90 LEU A N 1
ATOM 737 C CA . LEU A 1 90 ? 1.872 -4.275 -16.656 1.00 83.44 90 LEU A CA 1
ATOM 738 C C . LEU A 1 90 ? 0.402 -4.630 -16.878 1.00 83.44 90 LEU A C 1
ATOM 740 O O . LEU A 1 90 ? 0.066 -5.385 -17.790 1.00 83.44 90 LEU A O 1
ATOM 744 N N . THR A 1 91 ? -0.478 -4.051 -16.066 1.00 79.56 91 THR A N 1
ATOM 745 C CA . THR A 1 91 ? -1.931 -4.216 -16.178 1.00 79.56 91 THR A CA 1
ATOM 746 C C . THR A 1 91 ? -2.609 -2.851 -16.265 1.00 79.56 91 THR A C 1
ATOM 748 O O . THR A 1 91 ? -2.065 -1.840 -15.822 1.00 79.56 91 THR A O 1
ATOM 751 N N . THR A 1 92 ? -3.781 -2.805 -16.901 1.00 77.88 92 THR A N 1
ATOM 752 C CA . THR A 1 92 ? -4.628 -1.606 -16.944 1.00 77.88 92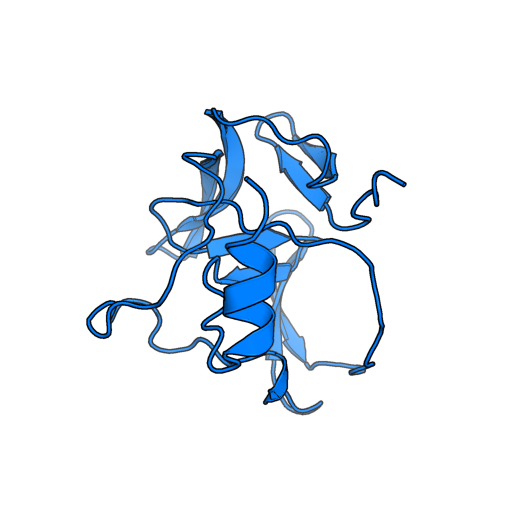 THR A CA 1
ATOM 753 C C . THR A 1 92 ? -5.835 -1.852 -16.053 1.00 77.88 92 THR A C 1
ATOM 755 O O . THR A 1 92 ? -6.585 -2.797 -16.291 1.00 77.88 92 THR A O 1
ATOM 758 N N . GLU A 1 93 ? -6.013 -1.007 -15.042 1.00 76.38 93 GLU A N 1
ATOM 759 C CA . GLU A 1 93 ? -7.168 -1.020 -14.143 1.00 76.38 93 GLU A CA 1
ATOM 760 C C . GLU A 1 93 ? -7.823 0.367 -14.105 1.00 76.38 93 GLU A C 1
ATOM 762 O O . GLU A 1 93 ? -7.196 1.375 -14.443 1.00 76.38 93 GLU A O 1
ATOM 767 N N . GLU A 1 94 ? -9.097 0.416 -13.719 1.00 72.00 94 GLU A N 1
ATOM 768 C CA . GLU A 1 94 ? -9.835 1.667 -13.543 1.00 72.00 94 GLU A CA 1
ATOM 769 C C . GLU A 1 94 ? -9.790 2.137 -12.080 1.00 72.00 94 GLU A C 1
ATOM 771 O O . GLU A 1 94 ? -10.014 1.349 -11.162 1.00 72.00 94 GLU A O 1
ATOM 776 N N . GLY A 1 95 ? -9.592 3.442 -11.872 1.00 65.94 95 GLY A N 1
ATOM 777 C CA . GLY A 1 95 ? -9.590 4.068 -10.545 1.00 65.94 95 GLY A CA 1
ATOM 778 C C . GLY A 1 95 ? -8.251 3.965 -9.803 1.00 65.94 95 GLY A C 1
ATOM 779 O O . GLY A 1 95 ? -7.393 3.149 -10.128 1.00 65.94 95 GLY A O 1
ATOM 780 N N . TYR A 1 96 ? -8.058 4.829 -8.800 1.00 71.88 96 TYR A N 1
ATOM 781 C CA . TYR A 1 96 ? -6.843 4.880 -7.979 1.00 71.88 96 TYR A CA 1
ATOM 782 C C . TYR A 1 96 ? -7.189 5.238 -6.530 1.00 71.88 96 TYR A C 1
ATOM 784 O O . TYR A 1 96 ? -8.033 6.099 -6.293 1.00 71.88 96 TYR A O 1
ATOM 792 N N . TYR A 1 97 ? -6.491 4.622 -5.573 1.00 71.81 97 TYR A N 1
ATOM 793 C CA . TYR A 1 97 ? -6.587 4.924 -4.141 1.00 71.81 97 TYR A CA 1
ATOM 794 C C . TYR A 1 97 ? -5.186 5.230 -3.594 1.00 71.81 97 TYR A C 1
ATOM 796 O O . TYR A 1 97 ? -4.259 4.457 -3.830 1.00 71.81 97 TYR A O 1
ATOM 804 N N . ALA A 1 98 ? -5.023 6.341 -2.868 1.00 71.88 98 ALA A N 1
ATOM 805 C CA . ALA A 1 98 ? -3.748 6.764 -2.271 1.00 71.88 98 ALA A CA 1
ATOM 806 C C . ALA A 1 98 ? -3.953 7.221 -0.805 1.00 71.88 98 ALA A C 1
ATOM 808 O O . ALA A 1 98 ? -4.111 8.413 -0.549 1.00 71.88 98 ALA A O 1
ATOM 809 N N . PRO A 1 99 ? -4.054 6.287 0.157 1.00 68.25 99 PRO A N 1
ATOM 810 C CA . PRO A 1 99 ? -4.486 6.571 1.535 1.00 68.25 99 PRO A CA 1
ATOM 811 C C . PRO A 1 99 ? -3.395 7.199 2.425 1.00 68.25 99 PRO A C 1
ATOM 813 O O . PRO A 1 99 ? -2.474 6.502 2.826 1.00 68.25 99 PRO A O 1
ATOM 816 N N . LEU A 1 100 ? -3.524 8.463 2.846 1.00 67.12 100 LEU A N 1
ATOM 817 C CA . LEU A 1 100 ? -2.560 9.227 3.659 1.00 67.12 100 LEU A CA 1
ATOM 818 C C . LEU A 1 100 ? -2.350 8.693 5.087 1.00 67.12 100 LEU A C 1
ATOM 820 O O . LEU A 1 100 ? -3.302 8.438 5.824 1.00 67.12 100 LEU A O 1
ATOM 824 N N . ARG A 1 101 ? -1.078 8.611 5.506 1.00 69.44 101 ARG A N 1
ATOM 825 C CA . ARG A 1 101 ? -0.633 8.196 6.845 1.00 69.44 101 ARG A CA 1
ATOM 826 C C . ARG A 1 101 ? 0.641 8.942 7.295 1.00 69.44 101 ARG A C 1
ATOM 828 O O . ARG A 1 101 ? 1.507 9.167 6.450 1.00 69.44 101 ARG A O 1
ATOM 835 N N . PRO A 1 102 ? 0.824 9.233 8.603 1.00 62.94 102 PRO A N 1
ATOM 836 C CA . PRO A 1 102 ? 2.001 9.881 9.188 1.00 62.94 102 PRO A CA 1
ATOM 837 C C . PRO A 1 102 ? 3.317 9.143 8.946 1.00 62.94 102 PRO A C 1
ATOM 839 O O . PRO A 1 102 ? 4.351 9.784 8.807 1.00 62.94 102 PRO A O 1
ATOM 842 N N . SER A 1 103 ? 3.304 7.808 8.895 1.00 67.56 103 SER A N 1
ATOM 843 C CA . SER A 1 103 ? 4.513 7.018 8.626 1.00 67.56 103 SER A CA 1
ATOM 844 C C . SER A 1 103 ? 4.953 7.052 7.159 1.00 67.56 103 SER A C 1
ATOM 846 O O . SER A 1 103 ? 6.069 6.633 6.856 1.00 67.56 103 SER A O 1
ATOM 848 N N . GLY A 1 104 ? 4.095 7.506 6.235 1.00 68.12 104 GLY A N 1
ATOM 849 C CA . GLY A 1 104 ? 4.388 7.542 4.798 1.00 68.12 104 GLY A CA 1
ATOM 850 C C . GLY A 1 104 ? 4.478 6.167 4.116 1.00 68.12 104 GLY A C 1
ATOM 851 O O . GLY A 1 104 ? 4.808 6.092 2.928 1.00 68.12 104 GLY A O 1
ATOM 852 N N . THR A 1 105 ? 4.169 5.080 4.833 1.00 74.81 105 THR A N 1
ATOM 853 C CA . THR A 1 105 ? 4.142 3.705 4.315 1.00 74.81 105 THR A CA 1
ATOM 854 C C . THR A 1 105 ? 2.824 3.016 4.650 1.00 74.81 105 THR A C 1
ATOM 856 O O . THR A 1 105 ? 2.104 3.427 5.558 1.00 74.81 105 THR A O 1
ATOM 859 N N . ILE A 1 106 ? 2.493 1.972 3.898 1.00 82.44 106 ILE A N 1
ATOM 860 C CA . ILE A 1 106 ? 1.318 1.134 4.127 1.00 82.44 106 ILE A CA 1
ATOM 861 C C . ILE A 1 106 ? 1.612 -0.287 3.649 1.00 82.44 106 ILE A C 1
ATOM 863 O O . ILE A 1 106 ? 2.426 -0.487 2.746 1.00 82.44 106 ILE A O 1
ATOM 867 N N . ILE A 1 107 ? 0.981 -1.285 4.266 1.00 85.88 107 ILE A N 1
ATOM 868 C CA . ILE A 1 107 ? 1.034 -2.660 3.773 1.00 85.88 107 ILE A CA 1
ATOM 869 C C . ILE A 1 107 ? -0.199 -2.923 2.910 1.00 85.88 107 ILE A C 1
ATOM 871 O O . ILE A 1 107 ? -1.320 -2.956 3.419 1.00 85.88 107 ILE A O 1
ATOM 875 N N . ILE A 1 108 ? 0.024 -3.134 1.613 1.00 87.00 108 ILE A N 1
ATOM 876 C CA . ILE A 1 108 ? -1.013 -3.475 0.635 1.00 87.00 108 ILE A CA 1
ATOM 877 C C . ILE A 1 108 ? -0.708 -4.854 0.071 1.00 87.00 108 ILE A C 1
ATOM 879 O O . ILE A 1 108 ? 0.412 -5.113 -0.355 1.00 87.00 108 ILE A O 1
ATOM 883 N N . ASP A 1 109 ? -1.692 -5.751 0.101 1.00 89.81 109 ASP A N 1
ATOM 884 C CA . ASP A 1 109 ? -1.549 -7.140 -0.350 1.00 89.81 109 ASP A CA 1
ATOM 885 C C . ASP A 1 109 ? -0.317 -7.820 0.264 1.00 89.81 109 ASP A C 1
ATOM 887 O O . ASP A 1 109 ? 0.422 -8.556 -0.384 1.00 89.81 109 ASP A O 1
ATOM 891 N N . ASN A 1 110 ? -0.100 -7.540 1.553 1.00 90.62 110 ASN A N 1
ATOM 892 C CA . ASN A 1 110 ? 1.049 -7.963 2.349 1.00 90.62 110 ASN A CA 1
ATOM 893 C C . ASN A 1 110 ? 2.402 -7.341 1.946 1.00 90.62 110 ASN A C 1
ATOM 895 O O . ASN A 1 110 ? 3.381 -7.593 2.638 1.00 90.62 110 ASN A O 1
ATOM 899 N N . VAL A 1 111 ? 2.495 -6.512 0.911 1.00 88.75 111 VAL A N 1
ATOM 900 C CA . VAL A 1 111 ? 3.738 -5.850 0.487 1.00 88.75 111 VAL A CA 1
ATOM 901 C C . VAL A 1 111 ? 3.866 -4.481 1.154 1.00 88.75 111 VAL A C 1
ATOM 903 O O . 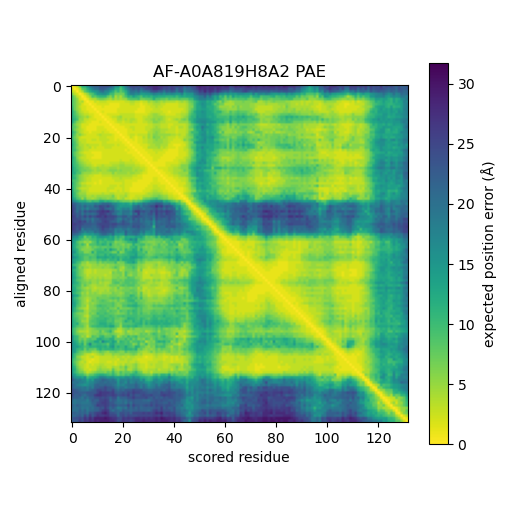VAL A 1 111 ? 2.902 -3.722 1.221 1.00 88.75 111 VAL A O 1
ATOM 906 N N . LEU A 1 112 ? 5.062 -4.147 1.647 1.00 85.38 112 LEU A N 1
ATOM 907 C CA . LEU A 1 112 ? 5.361 -2.802 2.136 1.00 85.38 112 LEU A CA 1
ATOM 908 C C . LEU A 1 112 ? 5.478 -1.850 0.946 1.00 85.38 112 LEU A C 1
ATOM 910 O O . LEU A 1 112 ? 6.383 -1.991 0.122 1.00 85.38 112 LEU A O 1
ATOM 914 N N . VAL A 1 113 ? 4.615 -0.842 0.900 1.00 81.81 113 VAL A N 1
ATOM 915 C CA . VAL A 1 113 ? 4.639 0.185 -0.140 1.00 81.81 113 VAL A CA 1
ATOM 916 C C . VAL A 1 113 ? 4.710 1.581 0.463 1.00 81.81 113 VAL A C 1
ATOM 918 O O . VAL A 1 113 ? 4.292 1.833 1.595 1.00 81.81 113 VAL A O 1
ATOM 921 N N . SER A 1 114 ? 5.270 2.508 -0.311 1.00 71.69 114 SER A N 1
ATOM 922 C CA . SER A 1 114 ? 5.157 3.928 -0.008 1.00 71.69 114 SER A CA 1
ATOM 923 C C . SER A 1 114 ? 3.745 4.400 -0.323 1.00 71.69 114 SER A C 1
ATOM 925 O O . SER A 1 114 ? 3.144 4.002 -1.318 1.00 71.69 114 SER A O 1
ATOM 927 N N . ASN A 1 115 ? 3.256 5.308 0.505 1.00 66.75 115 ASN A N 1
ATOM 928 C CA . ASN A 1 115 ? 1.997 6.001 0.300 1.00 66.75 115 ASN A CA 1
ATOM 929 C C . ASN A 1 115 ? 2.065 7.094 -0.789 1.00 66.75 115 ASN A C 1
ATOM 931 O O . ASN A 1 115 ? 1.066 7.691 -1.182 1.00 66.75 115 ASN A O 1
ATOM 935 N N . PHE A 1 116 ? 3.263 7.382 -1.297 1.00 60.03 116 PHE A N 1
ATOM 936 C CA . PHE A 1 116 ? 3.482 8.462 -2.244 1.00 60.03 116 PHE A CA 1
ATOM 937 C C . PHE A 1 116 ? 3.750 7.908 -3.639 1.00 60.03 116 PHE A C 1
ATOM 939 O O . PHE A 1 116 ? 4.876 7.564 -4.000 1.00 60.03 116 PHE A O 1
ATOM 946 N N . ALA A 1 117 ? 2.721 7.908 -4.483 1.00 54.72 117 ALA A N 1
ATOM 947 C CA . ALA A 1 117 ? 2.950 7.899 -5.917 1.00 54.72 117 ALA A CA 1
ATOM 948 C C . ALA A 1 117 ? 3.433 9.300 -6.315 1.00 54.72 117 ALA A C 1
ATOM 950 O O . ALA A 1 117 ? 2.638 10.221 -6.488 1.00 54.72 117 ALA A O 1
ATOM 951 N N . SER A 1 118 ? 4.746 9.504 -6.454 1.00 49.91 118 SER A N 1
ATOM 952 C CA . SER A 1 118 ? 5.225 10.732 -7.091 1.00 49.91 118 SER A CA 1
ATOM 953 C C . SER A 1 118 ? 4.871 10.656 -8.579 1.00 49.91 118 SER A C 1
ATOM 955 O O . SER A 1 118 ? 5.540 9.979 -9.364 1.00 49.91 118 SER A O 1
ATOM 957 N N . VAL A 1 119 ? 3.776 11.303 -8.964 1.00 46.09 119 VAL A N 1
ATOM 958 C CA . VAL A 1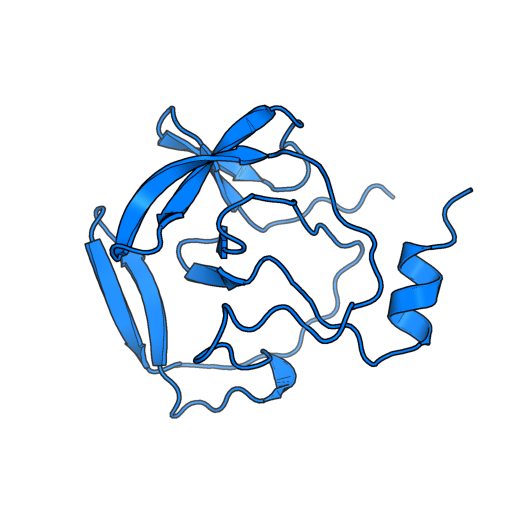 119 ? 3.294 11.291 -10.342 1.00 46.09 119 VAL A CA 1
ATOM 959 C C . VAL A 1 119 ? 4.012 12.397 -11.116 1.00 46.09 119 VAL A C 1
ATOM 961 O O . VAL A 1 119 ? 3.584 13.544 -11.126 1.00 46.09 119 VAL A O 1
ATOM 964 N N . ASN A 1 120 ? 5.112 12.065 -11.796 1.00 35.84 120 ASN A N 1
ATOM 965 C CA . ASN A 1 120 ? 5.754 12.987 -12.752 1.00 35.84 120 ASN A CA 1
ATOM 966 C C . ASN A 1 120 ? 4.986 13.083 -14.089 1.00 35.84 120 ASN A C 1
ATOM 968 O O . ASN A 1 120 ? 5.440 13.733 -15.027 1.00 35.84 120 ASN A O 1
ATOM 972 N N . ASN A 1 121 ? 3.830 12.421 -14.201 1.00 39.28 121 ASN A N 1
ATOM 973 C CA . ASN A 1 121 ? 2.993 12.434 -15.391 1.00 39.28 121 ASN A CA 1
ATOM 974 C C . ASN A 1 121 ? 1.843 13.438 -15.208 1.00 39.28 121 ASN A C 1
ATOM 976 O O . ASN A 1 121 ? 0.872 13.168 -14.498 1.00 39.28 121 ASN A O 1
ATOM 980 N N . HIS A 1 122 ? 1.954 14.588 -15.875 1.00 41.38 122 HIS A N 1
ATOM 981 C CA . HIS A 1 122 ? 0.968 15.674 -15.856 1.00 41.38 122 HIS A CA 1
ATOM 982 C C . HIS A 1 122 ? -0.465 15.225 -16.210 1.00 41.38 122 HIS A C 1
ATOM 984 O O . HIS A 1 122 ? -1.420 15.881 -15.802 1.00 41.38 122 HIS A O 1
ATOM 990 N N . TYR A 1 123 ? -0.640 14.106 -16.924 1.00 43.69 123 TYR A N 1
ATOM 991 C CA . TYR A 1 123 ? -1.955 13.566 -17.280 1.00 43.69 123 TYR A CA 1
ATOM 992 C C . TYR A 1 123 ? -2.627 12.811 -16.121 1.00 43.69 123 TYR A C 1
ATOM 994 O O . TYR A 1 123 ? -3.793 13.052 -15.815 1.00 43.69 123 TYR A O 1
ATOM 1002 N N . LEU A 1 124 ? -1.875 11.954 -15.420 1.00 48.34 124 LEU A N 1
ATOM 1003 C CA . LEU A 1 124 ? -2.364 11.241 -14.234 1.00 48.34 124 LEU A CA 1
ATOM 1004 C C . LEU A 1 124 ? -2.620 12.213 -13.074 1.00 48.34 124 LEU A C 1
ATOM 1006 O O . LEU A 1 124 ? -3.634 12.100 -12.394 1.00 48.34 124 LEU A O 1
ATOM 1010 N N . ALA A 1 125 ? -1.765 13.230 -12.917 1.00 46.41 125 ALA A N 1
ATOM 1011 C CA . ALA A 1 125 ? -2.004 14.309 -11.962 1.00 46.41 125 ALA A CA 1
ATOM 1012 C C . ALA A 1 125 ? -3.295 15.094 -12.281 1.00 46.41 125 ALA A C 1
ATOM 1014 O O . ALA A 1 125 ? -4.049 15.419 -11.369 1.00 46.41 125 ALA A O 1
ATOM 1015 N N . HIS A 1 126 ? -3.590 15.367 -13.560 1.00 43.97 126 HIS A N 1
ATOM 1016 C CA . HIS A 1 126 ? -4.830 16.049 -13.952 1.00 43.97 126 HIS A CA 1
ATOM 1017 C C . HIS A 1 126 ? -6.093 15.199 -13.770 1.00 43.97 126 HIS A C 1
ATOM 1019 O O . HIS A 1 126 ? -7.109 15.751 -13.362 1.00 43.97 126 HIS A O 1
ATOM 1025 N N . ASN A 1 127 ? -6.064 13.893 -14.049 1.00 47.19 127 ASN A N 1
ATOM 1026 C CA . ASN A 1 127 ? -7.251 13.039 -13.889 1.00 47.19 127 ASN A CA 1
ATOM 1027 C C . ASN A 1 127 ? -7.626 12.822 -12.420 1.00 47.19 127 ASN A C 1
ATOM 1029 O O . ASN A 1 127 ? -8.802 12.710 -12.097 1.00 47.19 127 ASN A O 1
ATOM 1033 N N . VAL A 1 128 ? -6.632 12.850 -11.536 1.00 44.88 128 VAL A N 1
ATOM 1034 C CA . VAL A 1 128 ? -6.826 12.839 -10.085 1.00 44.88 128 VAL A CA 1
ATOM 1035 C C . VAL A 1 128 ? -7.391 14.181 -9.564 1.00 44.88 128 VAL A C 1
ATOM 1037 O O . VAL A 1 128 ? -8.086 14.207 -8.557 1.00 44.88 128 VAL A O 1
ATOM 1040 N N . MET A 1 129 ? -7.163 15.299 -10.270 1.00 45.56 129 MET A N 1
ATOM 1041 C CA . MET A 1 129 ? -7.663 16.638 -9.900 1.00 45.56 129 MET A CA 1
ATOM 1042 C C . MET A 1 129 ? -9.000 17.043 -10.556 1.00 45.56 129 MET A C 1
ATOM 1044 O O . MET A 1 129 ? -9.526 18.104 -10.233 1.00 45.56 129 MET A O 1
ATOM 1048 N N . LYS A 1 130 ? -9.551 16.258 -11.492 1.00 33.22 130 LYS A N 1
ATOM 1049 C CA . LYS A 1 130 ? -10.688 16.672 -12.347 1.00 33.22 130 LYS A CA 1
ATOM 1050 C C . LYS A 1 130 ? -12.079 16.209 -11.897 1.00 33.22 130 LYS A C 1
ATOM 1052 O O . LYS A 1 130 ? -13.014 16.290 -12.687 1.00 33.22 130 LYS A O 1
ATOM 1057 N N . ILE A 1 131 ? -12.245 15.749 -10.660 1.00 37.47 131 ILE A N 1
ATOM 1058 C CA . ILE A 1 131 ? -13.563 15.358 -10.139 1.00 37.47 131 ILE A CA 1
ATOM 1059 C C . ILE A 1 131 ? -14.129 16.487 -9.263 1.00 37.47 131 ILE A C 1
ATOM 1061 O O . ILE A 1 131 ? -14.150 16.373 -8.043 1.00 37.47 131 ILE A O 1
ATOM 1065 N N . TYR A 1 132 ? -14.543 17.582 -9.906 1.00 34.75 132 TYR A N 1
ATOM 1066 C CA . TYR A 1 132 ? -15.543 18.545 -9.425 1.00 34.75 132 TYR A CA 1
ATOM 1067 C C . TYR A 1 132 ? -16.335 19.065 -10.623 1.00 34.75 132 TYR A C 1
ATOM 1069 O O . TYR A 1 132 ? -15.689 19.413 -11.640 1.00 34.75 132 TYR A O 1
#

Solvent-accessible surface area (backbone atoms only — not comparable to full-atom values): 8481 Å² total; per-residue (Å²): 128,90,60,75,51,87,51,28,33,38,34,74,87,71,46,78,41,38,61,70,73,65,54,75,61,46,31,30,41,28,58,44,99,83,74,42,82,46,69,48,45,29,72,43,70,60,78,70,84,84,71,97,77,78,76,85,60,90,83,72,76,58,78,93,72,65,51,61,86,41,69,46,46,31,56,54,98,93,38,85,42,77,47,66,41,85,76,87,84,92,82,89,79,67,81,88,87,36,63,32,48,96,73,48,40,36,30,48,72,46,29,64,39,70,49,68,75,80,68,88,43,74,66,64,52,45,66,64,68,60,85,122

Sequence (132 aa):
MLSYSRSTVVTENGVKKSLSYIDIGERVLVINKENKLIYEPIEDFIHLKRNANDTELNNVIFASRLHSDDHIKYVYKNEIILDKIRNIDLTTEEGYYAPLRPSGTIIIDNVLVSNFASVNNHYLAHNVMKIY

Nearest PDB structures (foldseek):
  6tyy-assembly1_A  TM=8.348E-01  e=9.753E-07  Drosophila melanogaster
  1at0-assembly1_A-2  TM=8.243E-01  e=4.044E-06  unclassified
  6y75-assembly1_B  TM=7.037E-01  e=9.511E-03  Tetrahymena thermophila SB210
  8r2c-assembly1_A  TM=4.198E-01  e=2.605E-02  Tetrahymena thermophila SB210
  7sr6-assembly2_G  TM=2.518E-01  e=4.516E+00  Homo sapiens

Foldseek 3Di:
DPFFAPKWFQFPVRDTDGLSPADFQTWTWAQAPVRATDTFGQNAWDLDADDPPPPPCVPADPLVPDDQQAWWWFADPNDTDTDGRPDRDDDDGDDDTQGDTPRQWGQMPRTIHGSDPNPPDPVVSVVSVPDD

Secondary structure (DSSP, 8-state):
-------EEEBTTS-EEEGGGPPTT-EEEEE-TTS-EEEEE--EE---PPPTT----TT---GGG--TTSEEEEEETTEEEEEE---------S----EE-TTSEEEETTEEEES------HHHHHHHH---

Radius of gyration: 15.04 Å; Cα contacts (8 Å, |Δi|>4): 202; chains: 1; bounding box: 36×34×31 Å